Protein AF-A0A7J4EV93-F1 (afdb_monomer_lite)

Sequence (60 aa):
TESTEIKAMPNATKVKIKDREAEIVEIFGVRMLRFSDGIQVVISGKLSKEELIRIAESMI

Radius of gyration: 11.7 Å; chains: 1; bounding box: 22×31×26 Å

pLDDT: mean 78.33, std 10.97, range [42.22, 90.44]

Structure (mmCIF, N/CA/C/O backbone):
data_AF-A0A7J4EV93-F1
#
_entry.id   AF-A0A7J4EV93-F1
#
loop_
_atom_site.group_PDB
_atom_site.id
_atom_site.type_symbol
_atom_site.label_atom_id
_atom_site.label_alt_id
_atom_site.label_comp_id
_atom_site.label_asym_id
_atom_site.label_entity_id
_atom_site.label_seq_id
_atom_site.pdbx_PDB_ins_code
_atom_site.Cartn_x
_atom_site.Cartn_y
_atom_site.Cartn_z
_atom_site.occupancy
_atom_site.B_iso_or_equiv
_atom_site.auth_seq_id
_atom_site.auth_comp_id
_atom_site.auth_asym_id
_atom_site.auth_atom_id
_atom_site.pdbx_PDB_model_num
ATOM 1 N N . THR A 1 1 ? -13.243 -23.329 12.602 1.00 42.22 1 THR A N 1
ATOM 2 C CA . THR A 1 1 ? -13.299 -21.954 12.069 1.00 42.22 1 THR A CA 1
ATOM 3 C C . THR A 1 1 ? -11.919 -21.647 11.552 1.00 42.22 1 THR A C 1
ATOM 5 O O . THR A 1 1 ? -11.014 -21.505 12.361 1.00 42.22 1 THR A O 1
ATOM 8 N N . GLU A 1 2 ? -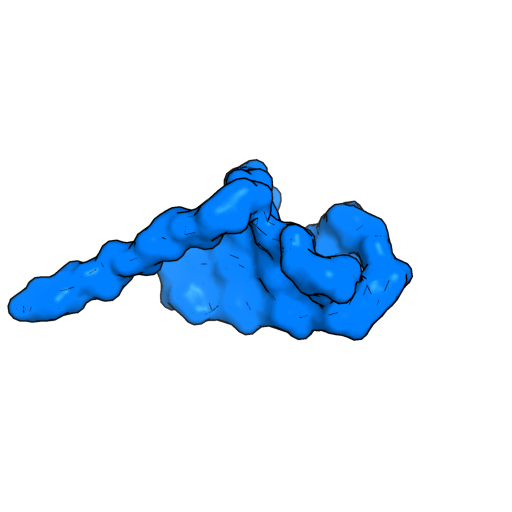11.714 -21.700 10.234 1.00 44.94 2 GLU A N 1
ATOM 9 C CA . GLU A 1 2 ? -10.448 -21.252 9.644 1.00 44.94 2 GLU A CA 1
ATOM 10 C C . GLU A 1 2 ? -10.283 -19.774 9.988 1.00 44.94 2 GLU A C 1
ATOM 12 O O . GLU A 1 2 ? -11.064 -18.931 9.550 1.00 44.94 2 GLU A O 1
ATOM 17 N N . SER A 1 3 ? -9.308 -19.467 10.837 1.00 50.12 3 SER A N 1
ATOM 18 C CA . SER A 1 3 ? -8.779 -18.121 10.937 1.00 50.12 3 SER A CA 1
ATOM 19 C C . SER A 1 3 ? -8.174 -17.801 9.578 1.00 50.12 3 SER A C 1
ATOM 21 O O . SER A 1 3 ? -7.165 -18.397 9.196 1.00 50.12 3 SER A O 1
ATOM 23 N N . THR A 1 4 ? -8.795 -16.896 8.827 1.00 51.41 4 THR A N 1
ATOM 24 C CA . THR A 1 4 ? -8.200 -16.273 7.644 1.00 51.41 4 THR A CA 1
ATOM 25 C C . THR A 1 4 ? -7.033 -15.406 8.111 1.00 51.41 4 THR A C 1
ATOM 27 O O . THR A 1 4 ? -7.103 -14.182 8.152 1.00 51.41 4 THR A O 1
ATOM 30 N N . GLU A 1 5 ? -5.943 -16.044 8.535 1.00 56.38 5 GLU A N 1
ATOM 31 C CA . GLU A 1 5 ? -4.674 -15.363 8.715 1.00 56.38 5 GLU A CA 1
ATOM 32 C C . GLU A 1 5 ? -4.229 -14.913 7.329 1.00 56.38 5 GLU A C 1
ATOM 34 O O . GLU A 1 5 ? -3.811 -15.709 6.481 1.00 56.38 5 GLU A O 1
ATOM 39 N N . ILE A 1 6 ? -4.376 -13.615 7.077 1.00 61.91 6 ILE A N 1
ATOM 40 C CA . ILE A 1 6 ? -3.857 -12.981 5.878 1.00 61.91 6 ILE A CA 1
ATOM 41 C C . ILE A 1 6 ? -2.332 -13.095 5.962 1.00 61.91 6 ILE A C 1
ATOM 43 O O . ILE A 1 6 ? -1.667 -12.292 6.613 1.00 61.91 6 ILE A O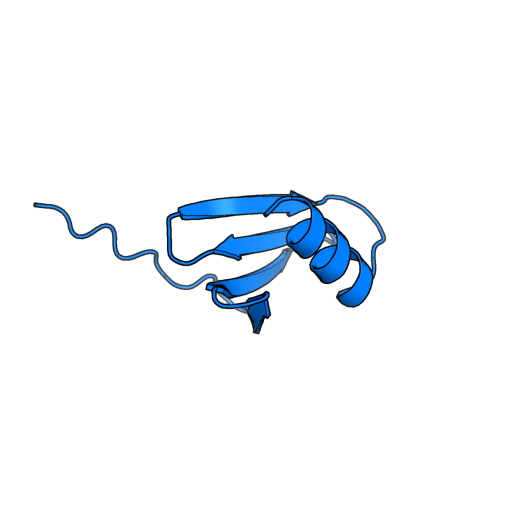 1
ATOM 47 N N . LYS A 1 7 ? -1.770 -14.135 5.333 1.00 69.12 7 LYS A N 1
ATOM 48 C CA . LYS A 1 7 ? -0.318 -14.333 5.260 1.00 69.12 7 LYS A CA 1
ATOM 49 C C . LYS A 1 7 ? 0.324 -13.073 4.694 1.00 69.12 7 LYS A C 1
ATOM 51 O O . LYS A 1 7 ? -0.075 -12.619 3.616 1.00 69.12 7 LYS A O 1
ATOM 56 N N . ALA A 1 8 ? 1.300 -12.528 5.420 1.00 70.69 8 ALA A N 1
ATOM 57 C CA . ALA A 1 8 ? 2.044 -11.336 5.027 1.00 70.69 8 ALA A CA 1
ATOM 58 C C . ALA A 1 8 ? 2.577 -11.477 3.596 1.00 70.69 8 ALA A C 1
ATOM 60 O O . ALA A 1 8 ? 3.055 -12.548 3.204 1.00 70.69 8 ALA A O 1
ATOM 61 N N . MET A 1 9 ? 2.468 -10.411 2.801 1.00 77.81 9 MET A N 1
ATOM 62 C CA . MET A 1 9 ? 3.012 -10.438 1.445 1.00 77.81 9 MET A CA 1
ATOM 63 C C . MET A 1 9 ? 4.549 -10.455 1.509 1.00 77.81 9 MET A C 1
ATOM 65 O O . MET A 1 9 ? 5.141 -9.644 2.229 1.00 77.81 9 MET A O 1
ATOM 69 N N . PRO A 1 10 ? 5.226 -11.352 0.770 1.00 78.25 10 PRO A N 1
ATOM 70 C CA . PRO A 1 10 ? 6.683 -11.367 0.733 1.00 78.25 10 PRO A CA 1
ATOM 71 C C . PRO A 1 10 ? 7.206 -10.032 0.188 1.00 78.25 10 PRO A C 1
ATOM 73 O O . PRO A 1 10 ? 6.686 -9.512 -0.797 1.00 78.25 10 PRO A O 1
ATOM 76 N N . ASN A 1 11 ? 8.243 -9.485 0.831 1.00 85.00 11 ASN A N 1
ATOM 77 C CA . ASN A 1 11 ? 8.871 -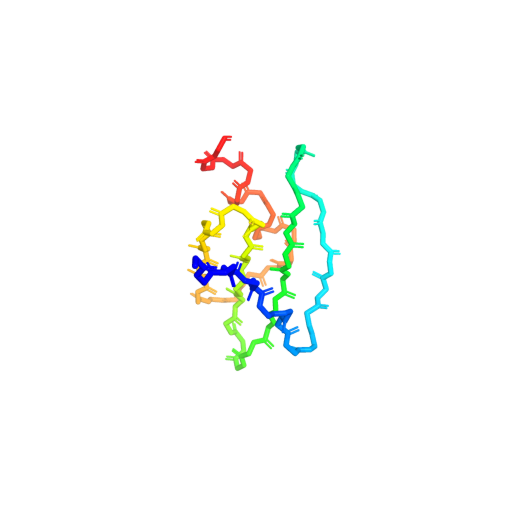8.200 0.484 1.00 85.00 11 ASN A CA 1
ATOM 78 C C . ASN A 1 11 ? 7.941 -6.974 0.559 1.00 85.00 11 ASN A C 1
ATOM 80 O O . ASN A 1 11 ? 8.214 -5.951 -0.071 1.00 85.00 11 ASN A O 1
ATOM 84 N N . ALA A 1 12 ? 6.848 -7.051 1.319 1.00 86.44 12 ALA A N 1
ATOM 85 C CA . ALA A 1 12 ? 5.949 -5.920 1.478 1.00 86.44 12 ALA A CA 1
ATOM 86 C C . ALA A 1 12 ? 6.447 -4.891 2.498 1.00 86.44 12 ALA A C 1
ATOM 88 O O . ALA A 1 12 ? 6.994 -5.214 3.551 1.00 86.44 12 ALA A O 1
ATOM 89 N N . THR A 1 13 ? 6.194 -3.621 2.192 1.00 89.44 13 THR A N 1
ATOM 90 C CA . THR A 1 13 ? 6.358 -2.505 3.121 1.00 89.44 13 THR A CA 1
ATOM 91 C C . THR A 1 13 ? 5.055 -2.286 3.872 1.00 89.44 13 THR A C 1
ATOM 93 O O . THR A 1 13 ? 4.018 -2.033 3.257 1.00 89.44 13 THR A O 1
ATOM 96 N N . LYS A 1 14 ? 5.109 -2.332 5.204 1.00 89.62 14 LYS A N 1
ATOM 97 C CA . LYS A 1 14 ? 3.973 -1.949 6.045 1.00 89.62 14 LYS A CA 1
ATOM 98 C C . LYS A 1 14 ? 3.764 -0.440 5.977 1.00 89.62 14 LYS A C 1
ATOM 100 O O . LYS A 1 14 ? 4.715 0.332 6.101 1.00 89.62 14 LYS A O 1
ATOM 105 N N . VAL A 1 15 ? 2.521 -0.029 5.783 1.00 87.88 15 VAL A N 1
ATOM 106 C CA . VAL A 1 15 ? 2.100 1.371 5.773 1.00 87.88 15 VAL A CA 1
ATOM 107 C C . VAL A 1 15 ? 0.823 1.534 6.585 1.00 87.88 15 VAL A C 1
ATOM 109 O O . VAL A 1 15 ? 0.075 0.582 6.803 1.00 87.88 15 VAL A O 1
ATOM 112 N N . LYS A 1 16 ? 0.567 2.763 7.020 1.00 87.06 16 LYS A N 1
ATOM 113 C CA . LYS A 1 16 ? -0.699 3.148 7.631 1.00 87.06 16 LYS A CA 1
ATOM 114 C C . LYS A 1 16 ? -1.403 4.110 6.682 1.00 87.06 16 LYS A C 1
ATOM 116 O O . LYS A 1 16 ? -0.795 5.093 6.267 1.00 87.06 16 LYS A O 1
ATOM 121 N N . ILE A 1 17 ? -2.647 3.806 6.325 1.00 83.62 17 ILE A N 1
ATOM 122 C CA . ILE A 1 17 ? -3.503 4.672 5.510 1.00 83.62 17 ILE A CA 1
ATOM 123 C C . ILE A 1 17 ? -4.696 5.064 6.372 1.00 83.62 17 ILE A C 1
ATOM 125 O O . ILE A 1 17 ? -5.506 4.211 6.741 1.00 83.62 17 ILE A O 1
ATOM 129 N N . LYS A 1 18 ? -4.775 6.353 6.727 1.00 83.62 18 LYS A N 1
ATOM 130 C CA . LYS A 1 18 ? -5.680 6.863 7.772 1.00 83.62 18 LYS A CA 1
ATOM 131 C C . LYS A 1 18 ? -5.522 6.042 9.061 1.00 83.62 18 LYS A C 1
ATOM 133 O O . LYS A 1 18 ? -4.428 6.008 9.623 1.00 83.62 18 LYS A O 1
ATOM 138 N N . ASP A 1 19 ? -6.566 5.333 9.484 1.00 86.00 19 ASP A N 1
ATOM 139 C CA . ASP A 1 19 ? -6.578 4.500 10.692 1.00 86.00 19 ASP A CA 1
ATOM 140 C C . ASP A 1 19 ? -6.408 3.000 10.410 1.00 86.00 19 ASP A C 1
ATOM 142 O O . ASP A 1 19 ? -6.494 2.186 11.327 1.00 86.00 19 ASP A O 1
ATOM 146 N N . ARG A 1 20 ? -6.141 2.617 9.154 1.00 84.44 20 ARG A N 1
ATOM 147 C CA . ARG A 1 20 ? -6.039 1.216 8.728 1.00 84.44 20 ARG A CA 1
ATOM 148 C C . ARG A 1 20 ? -4.593 0.834 8.434 1.00 84.44 20 ARG A C 1
ATOM 150 O O . ARG A 1 20 ? -3.860 1.556 7.754 1.00 84.44 20 ARG A O 1
ATOM 157 N N . GLU A 1 21 ? -4.190 -0.324 8.942 1.00 88.31 21 GLU A N 1
ATOM 158 C CA . GLU A 1 21 ? -2.921 -0.949 8.577 1.00 88.31 21 GLU A CA 1
ATOM 159 C C . GLU A 1 21 ? -3.034 -1.603 7.200 1.00 88.31 21 GLU A C 1
ATOM 161 O O . GLU A 1 21 ? -4.033 -2.253 6.876 1.00 88.31 21 GLU A O 1
ATOM 166 N N . ALA A 1 22 ? -1.996 -1.428 6.388 1.00 88.44 22 ALA A N 1
ATOM 167 C CA . ALA A 1 22 ? -1.921 -2.017 5.067 1.00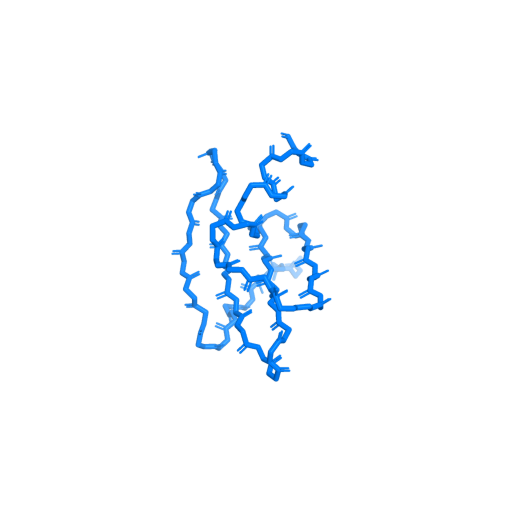 88.44 22 ALA A CA 1
ATOM 168 C C . ALA A 1 22 ? -0.490 -2.430 4.706 1.00 88.44 22 ALA A C 1
ATOM 170 O O . ALA A 1 22 ? 0.501 -1.981 5.284 1.00 88.44 22 ALA A O 1
ATOM 171 N N . GLU A 1 23 ? -0.387 -3.290 3.706 1.00 90.44 23 GLU A N 1
ATOM 172 C CA . GLU A 1 23 ? 0.865 -3.766 3.137 1.00 90.44 23 GLU A CA 1
ATOM 173 C C . GLU A 1 23 ? 0.945 -3.343 1.671 1.00 90.44 23 GLU A C 1
ATOM 175 O O . GLU A 1 23 ? -0.002 -3.557 0.912 1.00 90.44 23 GLU A O 1
ATOM 180 N N . ILE A 1 24 ? 2.074 -2.755 1.268 1.00 88.44 24 ILE A N 1
ATOM 181 C CA . ILE A 1 24 ? 2.376 -2.431 -0.131 1.00 88.44 24 ILE A CA 1
ATOM 182 C C . ILE A 1 24 ? 3.453 -3.378 -0.642 1.00 88.44 24 ILE A C 1
ATOM 184 O O . ILE A 1 24 ? 4.518 -3.472 -0.036 1.00 88.44 24 ILE A O 1
ATOM 188 N N . VAL A 1 25 ? 3.224 -4.008 -1.791 1.00 89.94 25 VAL A N 1
ATOM 189 C CA . VAL A 1 25 ? 4.248 -4.762 -2.525 1.00 89.94 25 VAL A CA 1
ATOM 190 C C . VAL A 1 25 ? 4.342 -4.264 -3.965 1.00 89.94 25 VAL A C 1
ATOM 192 O O . VAL A 1 25 ? 3.336 -3.886 -4.567 1.00 89.94 25 VAL A O 1
ATOM 195 N N . GLU A 1 26 ? 5.555 -4.253 -4.512 1.00 85.19 26 GLU A N 1
ATOM 196 C CA . GLU A 1 26 ? 5.808 -3.991 -5.928 1.00 85.19 26 GLU A CA 1
ATOM 197 C C . GLU A 1 26 ? 6.303 -5.273 -6.599 1.00 85.19 26 GLU A C 1
ATOM 199 O O . GLU A 1 26 ? 7.293 -5.868 -6.176 1.00 85.19 26 GLU A O 1
ATOM 204 N N . ILE A 1 27 ? 5.594 -5.712 -7.637 1.00 83.62 27 ILE A N 1
ATOM 205 C CA . ILE A 1 27 ? 5.888 -6.932 -8.388 1.00 83.62 27 ILE A CA 1
ATOM 206 C C . ILE A 1 27 ? 5.815 -6.580 -9.873 1.00 83.62 27 ILE A C 1
ATOM 208 O O . ILE A 1 27 ? 4.766 -6.169 -10.359 1.00 83.62 27 ILE A O 1
ATOM 212 N N . PHE A 1 28 ? 6.927 -6.715 -10.601 1.00 83.06 28 PHE A N 1
ATOM 213 C CA . PHE A 1 28 ? 7.011 -6.396 -12.037 1.00 83.06 28 PHE A CA 1
ATOM 214 C C . PHE A 1 28 ? 6.474 -4.994 -12.412 1.00 83.06 28 PHE A C 1
ATOM 216 O O . PHE A 1 28 ? 5.828 -4.824 -13.443 1.00 83.06 28 PHE A O 1
ATOM 223 N N . GLY A 1 29 ? 6.709 -3.982 -11.566 1.00 76.81 29 GLY A N 1
ATOM 224 C CA . GLY A 1 29 ? 6.215 -2.611 -11.776 1.00 76.81 29 GLY A CA 1
ATOM 225 C C . GLY A 1 29 ? 4.713 -2.421 -11.517 1.00 76.81 29 GLY A C 1
ATOM 226 O O . GLY A 1 29 ? 4.187 -1.327 -11.708 1.00 76.81 29 GLY A O 1
ATOM 227 N N . VAL A 1 30 ? 4.016 -3.466 -11.067 1.00 81.25 30 VAL A N 1
ATOM 228 C CA . VAL A 1 30 ? 2.657 -3.387 -10.527 1.00 81.25 30 VAL A CA 1
ATOM 229 C C . VAL A 1 30 ? 2.762 -3.191 -9.027 1.00 81.25 30 VAL A C 1
ATOM 231 O O . VAL A 1 30 ? 3.488 -3.924 -8.354 1.00 81.25 30 VAL A O 1
ATOM 234 N N . ARG A 1 31 ? 2.017 -2.226 -8.487 1.00 84.31 31 ARG A N 1
ATOM 235 C CA . ARG A 1 31 ? 1.913 -2.058 -7.041 1.00 84.31 31 ARG A CA 1
ATOM 236 C C . ARG A 1 31 ? 0.579 -2.558 -6.534 1.00 84.31 31 ARG A C 1
ATOM 238 O O . ARG A 1 31 ? -0.476 -2.292 -7.105 1.00 84.31 31 ARG A O 1
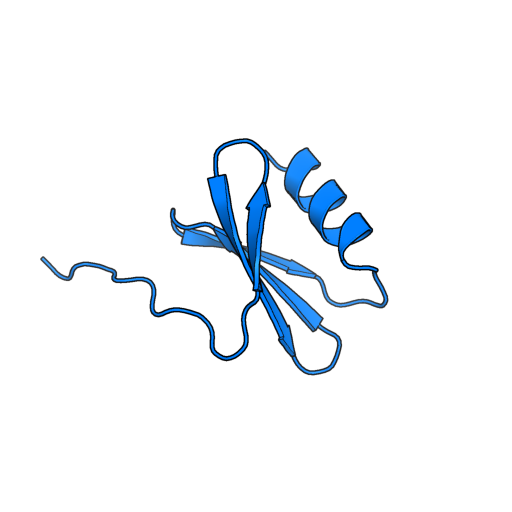ATOM 245 N N . MET A 1 32 ? 0.643 -3.273 -5.426 1.00 86.81 32 MET A N 1
ATOM 246 C CA . MET A 1 32 ? -0.511 -3.820 -4.741 1.00 86.81 32 MET A CA 1
ATOM 247 C C . MET A 1 32 ? -0.520 -3.298 -3.315 1.00 86.81 32 MET A C 1
ATOM 249 O O . MET A 1 32 ? 0.496 -3.356 -2.629 1.00 86.81 32 MET A O 1
ATOM 253 N N . LEU A 1 33 ? -1.675 -2.800 -2.893 1.00 87.06 33 LEU A N 1
ATOM 254 C CA . LEU A 1 33 ? -1.976 -2.385 -1.535 1.00 87.06 33 LEU A CA 1
ATOM 255 C C . LEU A 1 33 ? -3.033 -3.330 -0.971 1.00 87.06 33 LEU A C 1
ATOM 257 O O . LEU A 1 33 ? -4.093 -3.507 -1.570 1.00 87.06 33 LEU A O 1
ATOM 261 N N . ARG A 1 34 ? -2.767 -3.921 0.188 1.00 87.12 34 ARG A N 1
ATOM 262 C CA . ARG A 1 34 ? -3.702 -4.825 0.858 1.00 87.12 34 ARG A CA 1
ATOM 263 C C . ARG A 1 34 ? -3.939 -4.368 2.288 1.00 87.12 34 ARG A C 1
ATOM 265 O O . ARG A 1 34 ? -2.984 -4.232 3.045 1.00 87.12 34 ARG A O 1
ATOM 272 N N . PHE A 1 35 ? -5.196 -4.150 2.641 1.00 85.38 35 PHE A N 1
ATOM 273 C CA . PHE A 1 35 ? -5.628 -3.801 3.990 1.00 85.38 35 PHE A CA 1
ATOM 274 C C . PHE A 1 35 ? -5.837 -5.057 4.846 1.00 85.38 35 PHE A C 1
ATOM 276 O O . PHE A 1 35 ? -6.107 -6.143 4.326 1.00 85.38 35 PHE A O 1
ATOM 283 N N . SER A 1 36 ? -5.727 -4.907 6.167 1.00 79.75 36 SER A N 1
ATOM 284 C CA . SER A 1 36 ? -5.873 -6.005 7.138 1.00 79.75 36 SER A CA 1
ATOM 285 C C . SER A 1 36 ? -7.284 -6.603 7.232 1.00 79.75 36 SER A C 1
ATOM 287 O O . SER A 1 36 ? -7.443 -7.722 7.707 1.00 79.75 36 SER A O 1
ATOM 289 N N . ASP A 1 37 ? -8.303 -5.896 6.753 1.00 81.12 37 ASP A N 1
ATOM 290 C CA . ASP A 1 37 ? -9.700 -6.353 6.703 1.00 81.12 37 ASP A CA 1
ATOM 291 C C . ASP A 1 37 ? -10.071 -7.048 5.379 1.00 81.12 37 ASP A C 1
ATOM 293 O O . ASP A 1 37 ? -11.240 -7.334 5.127 1.00 81.12 37 ASP A O 1
ATOM 297 N N . GLY A 1 38 ? -9.080 -7.336 4.529 1.00 75.94 38 GLY A N 1
ATOM 298 C CA . GLY A 1 38 ? -9.259 -8.098 3.294 1.00 75.94 38 GLY A CA 1
ATOM 299 C C . GLY A 1 38 ? -9.546 -7.260 2.048 1.00 75.94 38 GLY A C 1
ATOM 300 O O . GLY A 1 38 ? -9.600 -7.825 0.956 1.00 75.94 38 GLY A O 1
ATOM 301 N N . ILE A 1 39 ? -9.672 -5.930 2.156 1.00 80.75 39 ILE A N 1
ATOM 302 C CA . ILE A 1 39 ? -9.735 -5.063 0.969 1.00 80.75 39 ILE A CA 1
ATOM 303 C C . ILE A 1 39 ? -8.368 -5.049 0.272 1.00 80.75 39 ILE A C 1
ATOM 305 O O . ILE A 1 39 ? -7.333 -4.818 0.898 1.00 80.75 39 ILE A O 1
ATOM 309 N N . GLN A 1 40 ? -8.361 -5.246 -1.045 1.00 81.75 40 GLN A N 1
ATOM 310 C CA . GLN A 1 40 ? -7.155 -5.209 -1.868 1.00 81.75 40 GLN A CA 1
ATOM 311 C C . GLN A 1 40 ? -7.331 -4.230 -3.030 1.00 81.75 40 GLN A C 1
ATOM 313 O O . GLN A 1 40 ? -8.314 -4.286 -3.764 1.00 81.75 40 GLN A O 1
ATOM 318 N N . VAL A 1 41 ? -6.345 -3.355 -3.214 1.00 79.38 41 VAL A N 1
ATOM 319 C CA . VAL A 1 41 ? -6.251 -2.399 -4.318 1.00 79.38 41 VAL A CA 1
ATOM 320 C C . VAL A 1 41 ? -5.025 -2.765 -5.150 1.00 79.38 41 VAL A C 1
ATOM 322 O O . VAL A 1 41 ? -3.902 -2.803 -4.646 1.00 79.38 41 VAL A O 1
ATOM 325 N N . VAL A 1 42 ? -5.229 -3.058 -6.433 1.00 79.69 42 VAL A N 1
ATOM 326 C CA . VAL A 1 42 ? -4.150 -3.367 -7.380 1.00 79.69 42 VAL A CA 1
ATOM 327 C C . VAL A 1 42 ? -4.080 -2.245 -8.396 1.00 79.69 42 VAL A C 1
ATOM 329 O O . VAL A 1 42 ? -5.073 -1.954 -9.058 1.00 79.69 42 VAL A O 1
ATOM 332 N N . ILE A 1 43 ? -2.908 -1.627 -8.526 1.00 70.94 43 ILE A N 1
ATOM 333 C CA . ILE A 1 43 ? -2.679 -0.561 -9.493 1.00 70.94 43 ILE A CA 1
ATOM 334 C C . ILE A 1 43 ? -1.505 -0.946 -10.391 1.00 70.94 43 ILE A C 1
ATOM 336 O O . ILE A 1 43 ? -0.359 -1.062 -9.951 1.00 70.94 43 ILE A O 1
ATOM 340 N N . SER A 1 44 ? -1.795 -1.145 -11.674 1.00 71.75 44 SER A N 1
ATOM 341 C CA . SER A 1 44 ? -0.796 -1.374 -12.716 1.00 71.75 44 SER A CA 1
ATOM 342 C C . SER A 1 44 ? -0.514 -0.070 -13.456 1.00 71.75 44 SER A C 1
ATOM 344 O O . SER A 1 44 ? -1.394 0.460 -14.133 1.00 71.75 44 SER A O 1
ATOM 346 N N . GLY A 1 45 ? 0.706 0.448 -13.344 1.00 69.69 45 GLY A N 1
ATOM 347 C CA . GLY A 1 45 ? 1.108 1.676 -14.022 1.00 69.69 45 GLY A CA 1
ATOM 348 C C . GLY A 1 45 ? 2.371 2.282 -13.419 1.00 69.69 45 GLY A C 1
ATOM 349 O O . GLY A 1 45 ? 2.806 1.901 -12.335 1.00 69.69 45 GLY A O 1
ATOM 350 N N . LYS A 1 46 ? 2.961 3.255 -14.119 1.00 71.44 46 LYS A N 1
ATOM 351 C CA . LYS A 1 46 ? 4.085 4.044 -13.599 1.00 71.44 46 LYS A CA 1
ATOM 352 C C . LYS A 1 46 ? 3.560 5.114 -12.645 1.00 71.44 46 LYS A C 1
ATOM 354 O O . LYS A 1 46 ? 3.423 6.265 -13.036 1.00 71.44 46 LYS A O 1
ATOM 359 N N . LEU A 1 47 ? 3.233 4.714 -11.427 1.00 73.44 47 LEU A N 1
ATOM 360 C CA . LEU A 1 47 ? 2.902 5.648 -10.351 1.00 73.44 47 LEU A CA 1
ATOM 361 C C . LEU A 1 47 ? 4.087 5.760 -9.395 1.00 73.44 47 LEU A C 1
ATOM 363 O O . LEU A 1 47 ? 5.001 4.935 -9.453 1.00 73.44 47 LEU A O 1
ATOM 367 N N . SER A 1 48 ? 4.096 6.739 -8.499 1.00 79.88 48 SER A N 1
ATOM 368 C CA . SER A 1 48 ? 4.940 6.760 -7.300 1.00 79.88 48 SER A CA 1
ATOM 369 C C . SER A 1 48 ? 4.232 6.073 -6.118 1.00 79.88 48 SER A C 1
ATOM 371 O O . SER A 1 48 ? 3.065 5.676 -6.208 1.00 79.88 48 SER A O 1
ATOM 373 N N . LYS A 1 49 ? 4.940 5.866 -5.001 1.00 77.62 49 LYS A N 1
ATOM 374 C CA . LYS A 1 49 ? 4.339 5.332 -3.766 1.00 77.62 49 LYS A CA 1
ATOM 375 C C . LYS A 1 49 ? 3.296 6.307 -3.204 1.00 77.62 49 LYS A C 1
ATOM 377 O O . LYS A 1 49 ? 2.249 5.884 -2.727 1.00 77.62 49 LYS A O 1
ATOM 382 N N . GLU A 1 50 ? 3.577 7.601 -3.289 1.00 84.00 50 GLU A N 1
ATOM 383 C CA . GLU A 1 50 ? 2.736 8.693 -2.794 1.00 84.00 50 GLU A CA 1
ATOM 384 C C . GLU A 1 50 ? 1.428 8.799 -3.585 1.00 84.00 50 GLU A C 1
ATOM 386 O O . GLU A 1 50 ? 0.368 8.964 -2.987 1.00 84.00 50 GLU A O 1
ATOM 391 N N . GLU A 1 51 ? 1.477 8.660 -4.914 1.00 84.00 51 GLU A N 1
ATOM 392 C CA . GLU A 1 51 ? 0.272 8.633 -5.756 1.00 84.00 51 GLU A CA 1
ATOM 393 C C . GLU A 1 51 ? -0.637 7.455 -5.400 1.00 84.00 51 GLU A C 1
ATOM 395 O O . GLU A 1 51 ? -1.850 7.617 -5.283 1.00 84.00 51 GLU A O 1
ATOM 400 N N . LEU A 1 52 ? -0.048 6.282 -5.153 1.00 79.50 52 LEU A N 1
ATOM 401 C CA . LEU A 1 52 ? -0.790 5.098 -4.731 1.00 79.50 52 LEU A CA 1
ATOM 402 C C . LEU A 1 52 ? -1.459 5.288 -3.364 1.00 79.50 52 LEU A C 1
ATOM 404 O O . LEU A 1 52 ? -2.612 4.894 -3.198 1.00 79.50 52 LEU A O 1
ATOM 408 N N . ILE A 1 53 ? -0.774 5.920 -2.406 1.00 81.81 53 ILE A N 1
ATOM 409 C CA . ILE A 1 53 ? -1.365 6.250 -1.101 1.00 81.81 53 ILE A CA 1
ATOM 410 C C . ILE A 1 53 ? -2.550 7.207 -1.281 1.00 81.81 53 ILE A C 1
ATOM 412 O O . ILE A 1 53 ? -3.616 6.940 -0.739 1.00 81.81 53 ILE A O 1
ATOM 416 N N . ARG A 1 54 ? -2.416 8.260 -2.099 1.00 86.25 54 ARG A N 1
ATOM 417 C CA . ARG A 1 54 ? -3.506 9.223 -2.352 1.00 86.25 54 ARG A CA 1
ATOM 418 C C . ARG A 1 54 ? -4.731 8.591 -3.013 1.00 86.25 54 ARG A C 1
ATOM 420 O O . ARG A 1 54 ? -5.855 8.938 -2.665 1.00 86.25 54 ARG A O 1
ATOM 427 N N . ILE A 1 55 ? -4.525 7.678 -3.967 1.00 82.56 55 ILE A N 1
ATOM 428 C CA . ILE A 1 55 ? -5.622 6.922 -4.594 1.00 82.56 55 ILE A CA 1
ATOM 429 C C . ILE A 1 55 ? -6.315 6.056 -3.543 1.00 82.56 55 ILE A C 1
ATOM 431 O O . ILE A 1 55 ? -7.536 6.036 -3.465 1.00 82.56 55 ILE A O 1
ATOM 435 N N . ALA A 1 56 ? -5.546 5.369 -2.702 1.00 79.19 56 ALA A N 1
ATOM 436 C CA . ALA A 1 56 ? -6.121 4.558 -1.643 1.00 79.19 56 ALA A CA 1
ATOM 437 C C . ALA A 1 56 ? -6.905 5.399 -0.624 1.00 79.19 56 ALA A C 1
ATOM 439 O O . ALA A 1 56 ? -7.994 5.000 -0.232 1.00 79.19 56 ALA A O 1
ATOM 440 N N . GLU A 1 57 ? -6.400 6.571 -0.233 1.00 79.88 57 GLU A N 1
ATOM 441 C CA . GLU A 1 57 ? -7.073 7.495 0.689 1.00 79.88 57 GLU A CA 1
ATOM 442 C C . GLU A 1 57 ? -8.387 8.073 0.151 1.00 79.88 57 GLU A C 1
ATOM 444 O O . GLU A 1 57 ? -9.228 8.471 0.958 1.00 79.88 57 GLU A O 1
ATOM 449 N N . SER A 1 58 ? -8.565 8.151 -1.173 1.00 81.00 58 SER A N 1
ATOM 450 C CA . SER A 1 58 ? -9.790 8.673 -1.794 1.00 81.00 58 SER A CA 1
ATOM 451 C C . SER A 1 58 ? -10.893 7.624 -1.959 1.00 81.00 58 SER A C 1
ATOM 453 O O . SER A 1 58 ? -12.049 7.991 -2.159 1.00 81.00 58 SER A O 1
ATOM 455 N N . MET A 1 59 ? -10.561 6.333 -1.861 1.00 72.38 59 MET A N 1
ATOM 456 C CA . MET A 1 59 ? -11.516 5.223 -1.991 1.00 72.38 59 MET A CA 1
ATOM 457 C C . MET A 1 59 ? -12.208 4.839 -0.673 1.00 72.38 59 MET A C 1
ATOM 459 O O . MET A 1 59 ? -13.107 3.997 -0.689 1.00 72.38 59 MET A O 1
ATOM 463 N N . ILE A 1 60 ? -11.784 5.417 0.454 1.00 63.69 60 ILE A N 1
ATOM 464 C CA . ILE A 1 60 ? -12.236 5.092 1.819 1.00 63.69 60 ILE A CA 1
ATOM 465 C C . ILE A 1 60 ? -12.459 6.336 2.654 1.00 63.6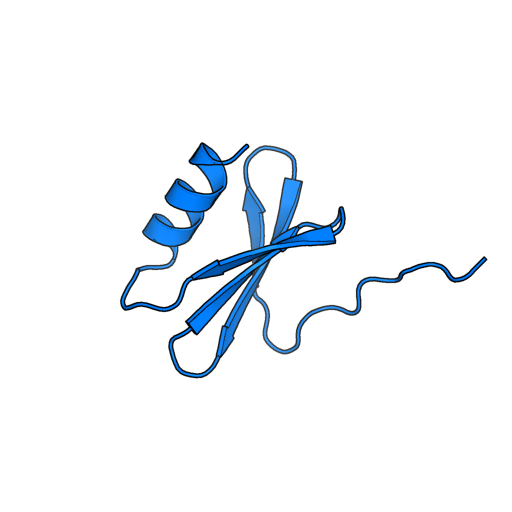9 60 ILE A C 1
ATOM 467 O O . ILE A 1 60 ? -11.708 7.313 2.458 1.00 63.69 60 ILE A O 1
#

Secondary structure (DSSP, 8-state):
------PPPTTPEEEEETTEEEEEEEETTEEEEEETTS-EEEEESS--HHHHHHHHHH--

Foldseek 3Di:
DPPPPVPADPPWDWDDQPNWIWTWDADPQKIKIATPVGDIDTGRDPDDPVVVSVVVNVVD